Protein AF-A0A7R9ZWI0-F1 (afdb_monomer)

Organism: NCBI:txid73915

InterPro domains:
  IPR006145 Pseudouridine synthase, RsuA/RluA-like [PF00849] (8-31)
  IPR020103 Pseudouridine synthase, catalytic domain superfamily [SSF55120] (8-67)
  IPR050188 RluA Pseudouridine Synthase [PTHR21600] (11-89)

Sequence (108 aa):
HCRGPQGRPYSLVEVRILTGRRHQIRAHMAALGHPLVHDSAYGGKRRWWCPRIFLHCSRLCFPGIAREKGEIGRGADVRCGLPKDLTAAIRSLTPAGTDDGPSRKIAR

Secondary structure (DSSP, 8-state):
-EE-TTS-EE----B--SS--TTHHHHHHHHTT-PPTT-GGGTPPPBTTB-S-S----EEEES--EETTTEEPPPEEEE-PPPHHHHHHHHTSEEP-SSS------B-

Solvent-accessible surface area (backbone atoms only — not comparable to full-atom values): 6734 Å² total; per-residue (Å²): 89,30,25,38,89,83,73,46,82,48,73,77,69,57,76,54,76,94,67,87,58,88,61,46,69,51,55,53,30,28,75,72,75,55,36,42,48,33,29,66,94,47,75,9,59,76,43,93,68,38,94,51,55,70,74,78,82,45,65,52,73,45,81,54,50,61,44,97,84,88,42,75,31,86,42,52,76,50,75,44,79,80,52,71,68,61,46,52,28,53,70,57,36,45,71,53,75,84,86,64,70,89,66,72,56,66,50,112

pLDDT: mean 83.46, std 18.04, range [34.56, 96.81]

Structure (mmCIF, N/CA/C/O backbone):
data_AF-A0A7R9ZWI0-F1
#
_entry.id   AF-A0A7R9ZWI0-F1
#
loop_
_atom_site.group_PDB
_atom_site.id
_atom_site.type_symbol
_atom_site.label_atom_id
_atom_site.label_alt_id
_atom_site.label_comp_id
_atom_site.label_asym_id
_atom_site.label_entity_id
_atom_site.label_seq_id
_atom_site.pdbx_PDB_ins_code
_atom_site.Cartn_x
_atom_site.Cartn_y
_atom_site.Cartn_z
_atom_site.occupancy
_atom_site.B_iso_or_equiv
_atom_site.auth_seq_id
_atom_site.auth_comp_id
_atom_site.auth_asym_id
_atom_site.auth_atom_id
_atom_site.pdbx_PDB_model_num
ATOM 1 N N . HIS A 1 1 ? -0.060 -9.364 10.915 1.00 82.75 1 HIS A N 1
ATOM 2 C CA . HIS A 1 1 ? -1.404 -8.757 11.025 1.00 82.75 1 HIS A CA 1
ATOM 3 C C . HIS A 1 1 ? -1.399 -7.698 12.123 1.00 82.75 1 HIS A C 1
ATOM 5 O O . HIS A 1 1 ? -0.658 -7.841 13.087 1.00 82.75 1 HIS A O 1
ATOM 11 N N . CYS A 1 2 ? -2.175 -6.626 11.977 1.00 88.00 2 CYS A N 1
ATOM 12 C CA . CYS A 1 2 ? -2.237 -5.509 12.925 1.00 88.00 2 CYS A CA 1
ATOM 13 C C . CYS A 1 2 ? -3.699 -5.161 13.224 1.00 88.00 2 CYS A C 1
ATOM 15 O O . CYS A 1 2 ? -4.567 -5.362 12.377 1.00 88.00 2 CYS A O 1
ATOM 17 N N . ARG A 1 3 ? -3.988 -4.603 14.397 1.00 90.62 3 ARG A N 1
ATOM 18 C CA . ARG A 1 3 ? -5.289 -4.019 14.735 1.00 90.62 3 ARG A CA 1
ATOM 19 C C . ARG A 1 3 ? -5.157 -2.506 14.826 1.00 90.62 3 A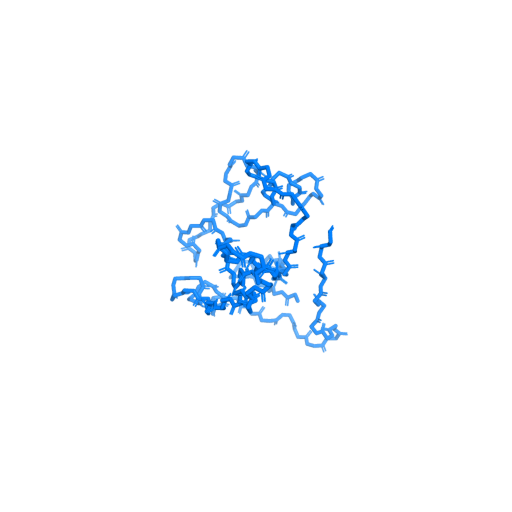RG A C 1
ATOM 21 O O . ARG A 1 3 ? -4.210 -1.998 15.413 1.00 90.62 3 ARG A O 1
ATOM 28 N N . GLY A 1 4 ? -6.091 -1.782 14.217 1.00 88.69 4 GLY A N 1
ATOM 29 C CA . GLY A 1 4 ? -6.129 -0.324 14.332 1.00 88.69 4 GLY A CA 1
ATOM 30 C C . GLY A 1 4 ? -6.850 0.159 15.592 1.00 88.69 4 GLY A C 1
ATOM 31 O O . GLY A 1 4 ? -7.499 -0.645 16.260 1.00 88.69 4 GLY A O 1
ATOM 32 N N . PRO A 1 5 ? -6.857 1.482 15.850 1.00 86.06 5 PRO A N 1
ATOM 33 C CA . PRO A 1 5 ? -7.465 2.092 17.043 1.00 86.06 5 PRO A CA 1
ATOM 34 C C . PRO A 1 5 ? -8.951 1.765 17.273 1.00 86.06 5 PRO A C 1
ATOM 36 O O . PRO A 1 5 ? -9.476 1.952 18.357 1.00 86.06 5 PRO A O 1
ATOM 39 N N . GLN A 1 6 ? -9.647 1.287 16.240 1.00 84.31 6 GLN A N 1
ATOM 40 C CA . GLN A 1 6 ? -11.065 0.906 16.277 1.00 84.31 6 GLN A CA 1
ATOM 41 C C . GLN A 1 6 ? -11.261 -0.623 16.341 1.00 84.31 6 GLN A C 1
ATOM 43 O O . GLN A 1 6 ? -12.293 -1.125 15.906 1.00 84.31 6 GLN A O 1
ATOM 48 N N . GLY A 1 7 ? -10.231 -1.390 16.714 1.00 85.38 7 GLY A N 1
ATOM 49 C CA . GLY A 1 7 ? -10.252 -2.861 16.764 1.00 85.38 7 GLY A CA 1
ATOM 50 C C . GLY A 1 7 ? -10.269 -3.575 15.403 1.00 85.38 7 GLY A C 1
ATOM 51 O O . GLY A 1 7 ? -10.205 -4.805 15.346 1.00 85.38 7 GLY A O 1
ATOM 52 N N . ARG A 1 8 ? -10.327 -2.827 14.291 1.00 87.75 8 ARG A N 1
ATOM 53 C CA . ARG A 1 8 ? -10.384 -3.381 12.927 1.00 87.75 8 ARG A CA 1
ATOM 54 C C . ARG A 1 8 ? -9.050 -4.021 12.516 1.00 87.75 8 ARG A C 1
ATOM 56 O O . ARG A 1 8 ? -8.011 -3.406 12.768 1.00 87.75 8 ARG A O 1
ATOM 63 N N . PRO A 1 9 ? -9.067 -5.192 11.853 1.00 91.56 9 PRO A N 1
ATOM 64 C CA . PRO A 1 9 ? -7.856 -5.844 11.372 1.00 91.56 9 PRO A CA 1
ATOM 65 C C . PRO A 1 9 ? -7.298 -5.156 10.119 1.00 91.56 9 PRO A C 1
ATOM 67 O O . PRO A 1 9 ? -8.046 -4.693 9.257 1.00 91.56 9 PRO A O 1
ATOM 70 N N . TYR A 1 10 ? -5.973 -5.132 10.018 1.00 93.62 10 TYR A N 1
ATOM 71 C CA . TYR A 1 10 ? -5.191 -4.654 8.883 1.00 93.62 10 TYR A CA 1
ATOM 72 C C . TYR A 1 10 ? -4.011 -5.595 8.627 1.00 93.62 10 TYR A C 1
ATOM 74 O O . TYR A 1 10 ? -3.532 -6.294 9.525 1.00 93.62 10 TYR A O 1
ATOM 82 N N . SER A 1 11 ? -3.506 -5.574 7.399 1.00 93.44 11 SER A N 1
ATOM 83 C CA . SER A 1 11 ? -2.316 -6.322 6.999 1.00 93.44 11 SER A CA 1
ATOM 84 C C . SER A 1 11 ? -1.319 -5.369 6.358 1.00 93.44 11 SER A C 1
ATOM 86 O O . SER A 1 11 ? -1.671 -4.633 5.440 1.00 93.44 11 SER A O 1
ATOM 88 N N . LEU A 1 12 ? -0.076 -5.396 6.836 1.00 93.44 12 LEU A N 1
ATOM 89 C CA . LEU A 1 12 ? 1.048 -4.791 6.135 1.00 93.44 12 LEU A CA 1
ATOM 90 C C . LEU A 1 12 ? 1.574 -5.821 5.135 1.00 93.44 12 LEU A C 1
ATOM 92 O O . LEU A 1 12 ? 1.895 -6.942 5.530 1.00 93.44 12 LEU A O 1
ATOM 96 N N . VAL A 1 13 ? 1.628 -5.456 3.858 1.00 93.31 13 VAL A N 1
ATOM 97 C CA . VAL A 1 13 ? 2.037 -6.357 2.775 1.00 93.31 13 VAL A CA 1
ATOM 98 C C . VAL A 1 13 ? 3.158 -5.737 1.955 1.00 93.31 13 VAL A C 1
ATOM 100 O O . VAL A 1 13 ? 3.215 -4.522 1.773 1.00 93.31 13 VAL A O 1
ATOM 103 N N . GLU A 1 14 ? 4.040 -6.592 1.451 1.00 94.44 14 GLU A N 1
ATOM 104 C CA . GLU A 1 14 ? 5.045 -6.230 0.459 1.00 94.44 14 GLU A CA 1
ATOM 105 C C . GLU A 1 14 ? 4.557 -6.731 -0.900 1.00 94.44 14 GLU A C 1
ATOM 107 O O . GLU A 1 14 ? 4.238 -7.911 -1.055 1.00 94.44 14 GLU A O 1
ATOM 112 N N . VAL A 1 15 ? 4.466 -5.824 -1.872 1.00 94.06 15 VAL A N 1
ATOM 113 C CA . VAL A 1 15 ? 3.951 -6.124 -3.211 1.00 94.06 15 VAL A CA 1
ATOM 114 C C . VAL A 1 15 ? 5.075 -5.951 -4.215 1.00 94.06 15 VAL A C 1
ATOM 116 O O . VAL A 1 15 ? 5.720 -4.902 -4.253 1.00 94.06 15 VAL A O 1
ATOM 119 N N . ARG A 1 16 ? 5.284 -6.965 -5.057 1.00 93.44 16 ARG A N 1
ATOM 120 C CA . ARG A 1 16 ? 6.181 -6.876 -6.209 1.00 93.44 16 ARG A CA 1
ATOM 121 C C . ARG A 1 16 ? 5.336 -6.861 -7.470 1.00 93.44 16 ARG A C 1
ATOM 123 O O . ARG A 1 16 ? 4.561 -7.774 -7.697 1.00 93.44 16 ARG A O 1
ATOM 130 N N . ILE A 1 17 ? 5.507 -5.837 -8.297 1.00 91.06 17 ILE A N 1
ATOM 131 C CA . ILE A 1 17 ? 4.808 -5.741 -9.578 1.00 91.06 17 ILE A CA 1
ATOM 132 C C . ILE A 1 17 ? 5.662 -6.323 -10.707 1.00 91.06 17 ILE A C 1
ATOM 134 O O . ILE A 1 17 ? 6.873 -6.111 -10.749 1.00 91.06 17 ILE A O 1
ATOM 138 N N . LEU A 1 18 ? 5.019 -7.043 -11.627 1.00 89.06 18 LEU A N 1
ATOM 139 C CA . LEU A 1 18 ? 5.627 -7.488 -12.889 1.00 89.06 18 LEU A CA 1
ATOM 140 C C . LEU A 1 18 ? 5.470 -6.444 -14.003 1.00 89.06 18 LEU A C 1
ATOM 142 O O . LEU A 1 18 ? 6.298 -6.359 -14.902 1.00 89.06 18 LEU A O 1
ATOM 146 N N . THR A 1 19 ? 4.413 -5.633 -13.932 1.00 90.75 19 THR A N 1
ATOM 147 C CA . THR A 1 19 ? 4.080 -4.589 -14.910 1.00 90.75 19 THR A CA 1
ATOM 148 C C . THR A 1 19 ? 3.788 -3.266 -14.204 1.00 90.75 19 THR A C 1
ATOM 150 O O . THR A 1 19 ? 3.435 -3.257 -13.030 1.00 90.75 19 THR A O 1
ATOM 153 N N . GLY A 1 20 ? 3.897 -2.144 -14.919 1.00 90.06 20 GLY A N 1
ATOM 154 C CA . GLY A 1 20 ? 3.696 -0.794 -14.373 1.00 90.06 20 GLY A CA 1
ATOM 155 C C . GLY A 1 20 ? 2.376 -0.125 -14.768 1.00 90.06 20 GLY A C 1
ATOM 156 O O . GLY A 1 20 ? 2.384 1.053 -15.115 1.00 90.06 20 GLY A O 1
ATOM 157 N N . ARG A 1 21 ? 1.238 -0.839 -14.781 1.00 94.62 21 ARG A N 1
ATOM 158 C CA . ARG A 1 21 ? -0.042 -0.228 -15.191 1.00 94.62 21 ARG A CA 1
ATOM 159 C C . ARG A 1 21 ? -0.502 0.827 -14.177 1.00 94.62 21 ARG A C 1
ATOM 161 O O . ARG A 1 21 ? -0.272 0.712 -12.969 1.00 94.62 21 ARG A O 1
ATOM 168 N N . ARG A 1 22 ? -1.209 1.855 -14.660 1.00 95.62 22 ARG A N 1
ATOM 169 C CA . ARG A 1 22 ? -1.751 2.927 -13.812 1.00 95.62 22 ARG A CA 1
ATOM 170 C C . ARG A 1 22 ? -2.618 2.334 -12.697 1.00 95.62 22 ARG A C 1
ATOM 172 O O . ARG A 1 22 ? -3.552 1.590 -12.970 1.00 95.62 22 ARG A O 1
ATOM 179 N N . HIS A 1 23 ? -2.308 2.690 -11.450 1.00 95.62 23 HIS A N 1
ATOM 180 C CA . HIS A 1 23 ? -3.021 2.236 -10.247 1.00 95.62 23 HIS A CA 1
ATOM 181 C C . HIS A 1 23 ? -3.055 0.710 -10.027 1.00 95.62 23 HIS A C 1
ATOM 183 O O . HIS A 1 23 ? -3.873 0.247 -9.237 1.00 95.62 23 HIS A O 1
ATOM 189 N N . GLN A 1 24 ? -2.168 -0.068 -10.658 1.00 96.06 24 GLN A N 1
ATOM 190 C CA . GLN A 1 24 ? -2.221 -1.536 -10.653 1.00 96.06 24 GLN A CA 1
ATOM 191 C C . GLN A 1 24 ? -2.378 -2.149 -9.253 1.00 96.06 24 GLN A C 1
ATOM 193 O O . GLN A 1 24 ? -3.303 -2.922 -9.023 1.00 96.06 24 GLN A O 1
ATOM 198 N N . ILE A 1 25 ? -1.536 -1.746 -8.295 1.00 96.12 25 ILE A N 1
ATOM 199 C CA . ILE A 1 25 ? -1.601 -2.250 -6.912 1.00 96.12 25 ILE A CA 1
ATOM 200 C C . ILE A 1 25 ? -2.957 -1.918 -6.274 1.00 96.12 25 ILE A C 1
ATOM 202 O O . ILE A 1 25 ? -3.577 -2.774 -5.654 1.00 96.12 25 ILE A O 1
ATOM 206 N N . ARG A 1 26 ? -3.447 -0.688 -6.455 1.00 96.50 26 ARG A N 1
ATOM 207 C CA . ARG A 1 26 ? -4.703 -0.206 -5.858 1.00 96.50 26 ARG A CA 1
ATOM 208 C C . ARG A 1 26 ? -5.903 -1.007 -6.366 1.00 96.50 26 ARG A C 1
ATOM 210 O O . ARG A 1 26 ? -6.694 -1.500 -5.567 1.00 96.50 26 ARG A O 1
ATOM 217 N N . ALA A 1 27 ? -5.982 -1.187 -7.685 1.00 96.38 27 ALA A N 1
ATOM 218 C CA . ALA A 1 27 ? -7.049 -1.940 -8.333 1.00 96.38 27 ALA A CA 1
ATOM 219 C C . ALA A 1 27 ? -7.022 -3.427 -7.947 1.00 96.38 27 ALA A C 1
ATOM 221 O O . ALA A 1 27 ? -8.057 -3.982 -7.592 1.00 96.38 27 ALA A O 1
ATOM 222 N N . HIS A 1 28 ? -5.842 -4.059 -7.958 1.00 95.88 28 HIS A N 1
ATOM 223 C CA . HIS A 1 28 ? -5.702 -5.475 -7.601 1.00 95.88 28 HIS A CA 1
ATOM 224 C C . HIS A 1 28 ? -6.093 -5.731 -6.144 1.00 95.88 28 HIS A C 1
ATOM 226 O O . HIS A 1 28 ? -6.866 -6.640 -5.860 1.00 95.88 28 HIS A O 1
ATOM 232 N N . MET A 1 29 ? -5.605 -4.905 -5.218 1.00 96.81 29 MET A N 1
ATOM 233 C CA . MET A 1 29 ? -5.906 -5.057 -3.794 1.00 96.81 29 MET A CA 1
ATOM 234 C C . MET A 1 29 ? -7.404 -4.887 -3.507 1.00 96.81 29 MET A C 1
ATOM 236 O O . MET A 1 29 ? -7.967 -5.640 -2.716 1.00 96.81 29 MET A O 1
ATOM 240 N N . ALA A 1 30 ? -8.077 -3.959 -4.191 1.00 95.94 30 ALA A N 1
ATOM 241 C CA . ALA A 1 30 ? -9.523 -3.801 -4.080 1.00 95.94 30 ALA A CA 1
ATOM 242 C C . ALA A 1 30 ? -10.312 -4.965 -4.696 1.00 95.94 30 ALA A C 1
ATOM 244 O O . ALA A 1 30 ? -11.259 -5.437 -4.072 1.00 95.94 30 ALA A O 1
ATOM 245 N N . ALA A 1 31 ? -9.896 -5.474 -5.861 1.00 95.88 31 ALA A N 1
ATOM 246 C CA . ALA A 1 31 ? -10.512 -6.645 -6.490 1.00 95.88 31 ALA A CA 1
ATOM 247 C C . ALA A 1 31 ? -10.401 -7.908 -5.615 1.00 95.88 31 ALA A C 1
ATOM 249 O O . ALA A 1 31 ? -11.313 -8.727 -5.596 1.00 95.88 31 ALA A O 1
ATOM 250 N N . LEU A 1 32 ? -9.321 -8.029 -4.836 1.00 95.38 32 LEU A N 1
ATOM 251 C CA . LEU A 1 32 ? -9.125 -9.094 -3.846 1.00 95.38 32 LEU A CA 1
ATOM 252 C C . LEU A 1 32 ? -9.908 -8.878 -2.534 1.00 95.38 32 LEU A C 1
ATOM 254 O O . LEU A 1 32 ? -9.761 -9.664 -1.602 1.00 95.38 32 LEU A O 1
ATOM 258 N N . GLY A 1 33 ? -10.700 -7.808 -2.412 1.00 94.69 33 GLY A N 1
ATOM 259 C CA . GLY A 1 33 ? -11.451 -7.485 -1.192 1.00 94.69 33 GLY A CA 1
ATOM 260 C C . GLY A 1 33 ? -10.612 -6.856 -0.071 1.00 94.69 33 GLY A C 1
ATOM 261 O O . GLY A 1 33 ? -11.088 -6.689 1.054 1.00 94.69 33 GLY A O 1
ATOM 262 N N . HIS A 1 34 ? -9.371 -6.465 -0.361 1.00 95.31 34 HIS A N 1
ATOM 263 C CA . HIS A 1 34 ? -8.432 -5.874 0.593 1.00 95.31 34 HIS A CA 1
ATOM 264 C C . HIS A 1 34 ? -7.937 -4.494 0.128 1.00 95.31 34 HIS A C 1
ATOM 266 O O . HIS A 1 34 ? -6.734 -4.311 -0.066 1.00 95.31 34 HIS A O 1
ATOM 272 N N . PRO A 1 35 ? -8.827 -3.501 -0.059 1.00 96.50 35 PRO A N 1
ATOM 273 C CA . PRO A 1 35 ? -8.438 -2.193 -0.572 1.00 96.50 35 PRO A CA 1
ATOM 274 C C . PRO A 1 35 ? -7.452 -1.478 0.359 1.00 96.50 35 PRO A C 1
ATOM 276 O O . PRO A 1 35 ? -7.461 -1.663 1.580 1.00 96.50 35 PRO A O 1
ATOM 279 N N . LEU A 1 36 ? -6.614 -0.617 -0.223 1.00 96.31 36 LEU A N 1
ATOM 280 C CA . LEU A 1 36 ? -5.617 0.136 0.537 1.00 96.31 36 LEU A CA 1
ATOM 281 C C . LEU A 1 36 ? -6.274 1.118 1.515 1.00 96.31 36 LEU A C 1
ATOM 283 O O . LEU A 1 36 ? -7.333 1.695 1.259 1.00 96.31 36 LEU A O 1
ATOM 287 N N . VAL A 1 37 ? -5.613 1.355 2.649 1.00 95.69 37 VAL A N 1
ATOM 288 C CA . VAL A 1 37 ? -6.070 2.355 3.621 1.00 95.69 37 VAL A CA 1
ATOM 289 C C . VAL A 1 37 ? -6.036 3.741 2.977 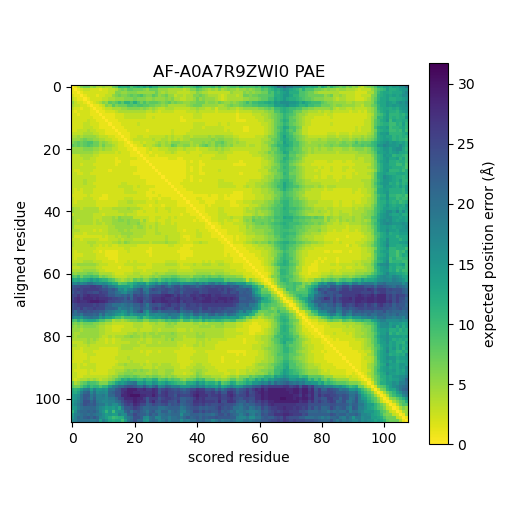1.00 95.69 37 VAL A C 1
ATOM 291 O O . VAL A 1 37 ? -5.061 4.090 2.313 1.00 95.69 37 VAL A O 1
ATOM 294 N N . HIS A 1 38 ? -7.090 4.531 3.206 1.00 94.56 38 HIS A N 1
ATOM 295 C CA . HIS A 1 38 ? -7.257 5.884 2.666 1.00 94.56 38 HIS A CA 1
ATOM 296 C C . HIS A 1 38 ? -7.388 5.969 1.132 1.00 94.56 38 HIS A C 1
ATOM 298 O O . HIS A 1 38 ? -7.212 7.043 0.562 1.00 94.56 38 HIS A O 1
ATOM 304 N N . ASP A 1 39 ? -7.732 4.871 0.458 1.00 96.06 39 ASP A N 1
ATOM 305 C CA . ASP A 1 39 ? -7.943 4.848 -0.992 1.00 96.06 39 ASP A CA 1
ATOM 306 C C . ASP A 1 39 ? -9.431 4.893 -1.382 1.00 96.06 39 ASP A C 1
ATOM 308 O O . ASP A 1 39 ? -10.027 3.879 -1.741 1.00 96.06 39 ASP A O 1
ATOM 312 N N . SER A 1 40 ? -10.044 6.077 -1.325 1.00 93.94 40 SER A N 1
ATOM 313 C CA . SER A 1 40 ? -11.485 6.244 -1.580 1.00 93.94 40 SER A CA 1
ATOM 314 C C . SER A 1 40 ? -11.931 5.797 -2.975 1.00 93.94 40 SER A C 1
ATOM 316 O O . SER A 1 40 ? -13.041 5.293 -3.118 1.00 93.94 40 SER A O 1
ATOM 318 N N . ALA A 1 41 ? -11.072 5.936 -3.990 1.00 94.19 41 ALA A N 1
ATOM 319 C CA . ALA A 1 41 ? -11.390 5.564 -5.370 1.00 94.19 41 ALA A CA 1
ATOM 320 C C . ALA A 1 41 ? -11.560 4.048 -5.561 1.00 94.19 41 ALA A C 1
ATOM 322 O O . ALA A 1 41 ? -12.231 3.622 -6.495 1.00 94.19 41 ALA A O 1
ATOM 323 N N . TYR A 1 42 ? -10.966 3.242 -4.678 1.00 94.12 42 TYR A N 1
ATOM 324 C CA . TYR A 1 42 ? -11.000 1.782 -4.743 1.00 94.12 42 TYR A CA 1
ATOM 325 C C . TYR A 1 42 ? -11.628 1.153 -3.485 1.00 94.12 42 TYR A C 1
ATOM 327 O O . TYR A 1 42 ? -11.307 0.028 -3.120 1.00 94.12 42 TYR A O 1
ATOM 335 N N . GLY A 1 43 ? -12.518 1.872 -2.787 1.00 91.19 43 GLY A N 1
ATOM 336 C CA . GLY A 1 43 ? -13.259 1.345 -1.626 1.00 91.19 43 GLY A CA 1
ATOM 337 C C . GLY A 1 43 ? -12.486 1.347 -0.298 1.00 91.19 43 GLY A C 1
ATOM 338 O O . GLY A 1 43 ? -12.976 0.866 0.728 1.00 91.19 43 GLY A O 1
ATOM 339 N N . GLY A 1 44 ? -11.287 1.921 -0.283 1.00 92.12 44 GLY A N 1
ATOM 340 C CA . GLY A 1 44 ? -10.475 2.141 0.903 1.00 92.12 44 GLY A CA 1
ATOM 341 C C . GLY A 1 44 ? -11.065 3.215 1.815 1.00 92.12 44 GLY A C 1
ATOM 342 O O . GLY A 1 44 ? -11.321 4.350 1.411 1.00 92.12 44 GLY A O 1
ATOM 343 N N . LYS A 1 45 ? -11.250 2.883 3.096 1.00 91.38 45 LYS A N 1
ATOM 344 C CA . LYS A 1 45 ? -11.792 3.831 4.079 1.00 91.38 45 LYS A CA 1
ATOM 345 C C . LYS A 1 45 ? -10.721 4.826 4.518 1.00 91.38 45 LYS A C 1
ATOM 347 O O . LYS A 1 45 ? -9.609 4.427 4.877 1.00 91.38 45 LYS A O 1
ATOM 352 N N . ARG A 1 46 ? -11.080 6.112 4.552 1.00 92.50 46 ARG A N 1
ATOM 353 C CA . ARG A 1 46 ? -10.267 7.163 5.182 1.00 92.50 46 ARG A CA 1
ATOM 354 C C . ARG A 1 46 ? -10.130 6.877 6.674 1.00 92.50 46 ARG A C 1
ATOM 356 O O . ARG A 1 46 ? -11.082 6.433 7.319 1.00 92.50 46 ARG A O 1
ATOM 363 N N . ARG A 1 47 ? -8.940 7.114 7.219 1.00 92.62 47 ARG A N 1
ATOM 364 C CA . ARG A 1 47 ? -8.618 6.895 8.633 1.00 92.62 47 ARG A CA 1
ATOM 365 C C . ARG A 1 47 ? -7.885 8.110 9.164 1.00 92.62 47 ARG A C 1
ATOM 367 O O . ARG A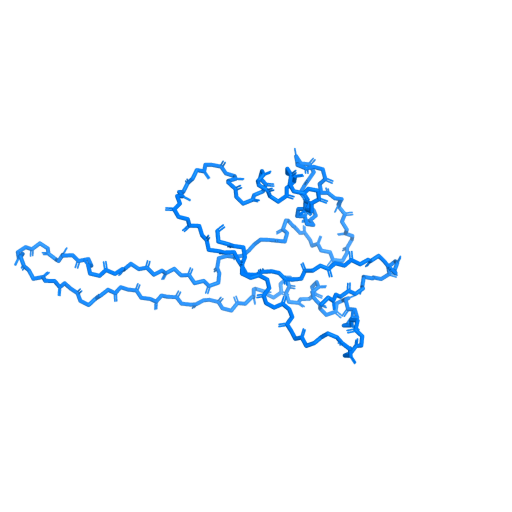 1 47 ? -6.923 8.535 8.547 1.00 92.62 47 ARG A O 1
ATOM 374 N N . TRP A 1 48 ? -8.317 8.636 10.304 1.00 92.75 48 TRP A N 1
ATOM 375 C CA . TRP A 1 48 ? -7.716 9.834 10.898 1.00 92.75 48 TRP A CA 1
ATOM 376 C C . TRP A 1 48 ? -6.237 9.634 11.279 1.00 92.75 48 TRP A C 1
ATOM 378 O O . TRP A 1 48 ? -5.460 10.574 11.211 1.00 92.75 48 TRP A O 1
ATOM 388 N N . TRP A 1 49 ? -5.833 8.402 11.609 1.00 92.62 49 TRP A N 1
ATOM 389 C CA . TRP A 1 49 ? -4.452 8.037 11.957 1.00 92.62 49 TRP A CA 1
ATOM 390 C C . TRP A 1 49 ? -3.546 7.787 10.740 1.00 92.62 49 TRP A C 1
ATOM 392 O O . TRP A 1 49 ? -2.348 7.572 10.896 1.00 92.62 49 TRP A O 1
ATOM 402 N N . CYS A 1 50 ? -4.093 7.787 9.521 1.00 93.88 50 CYS A N 1
ATOM 403 C CA . CYS A 1 50 ? -3.326 7.596 8.294 1.00 93.88 50 CYS A CA 1
ATOM 404 C C . CYS A 1 50 ? -3.561 8.798 7.375 1.00 93.88 50 CYS A C 1
ATOM 406 O O . CYS A 1 50 ? -4.674 8.948 6.884 1.00 93.88 50 CYS A O 1
ATOM 408 N N . PRO A 1 51 ? -2.569 9.660 7.113 1.00 93.31 51 PRO A N 1
ATOM 409 C CA . PRO A 1 51 ? -2.816 10.946 6.453 1.00 93.31 51 PRO A CA 1
ATOM 410 C C . PRO A 1 51 ? -3.068 10.846 4.940 1.00 93.31 51 PRO A C 1
ATOM 412 O O . PRO A 1 51 ? -3.614 11.772 4.349 1.00 93.31 51 PRO A O 1
ATOM 415 N N . ARG A 1 52 ? -2.685 9.735 4.301 1.00 95.31 52 ARG A N 1
ATOM 416 C CA . ARG A 1 52 ? -2.787 9.521 2.849 1.00 95.31 52 ARG A CA 1
ATOM 417 C C . ARG A 1 52 ? -2.948 8.042 2.518 1.00 95.31 52 ARG A C 1
ATOM 419 O O . ARG A 1 52 ? -2.932 7.208 3.417 1.00 95.31 52 ARG A O 1
ATOM 426 N N . ILE A 1 53 ? -3.051 7.714 1.228 1.00 96.75 53 ILE A N 1
ATOM 427 C CA . 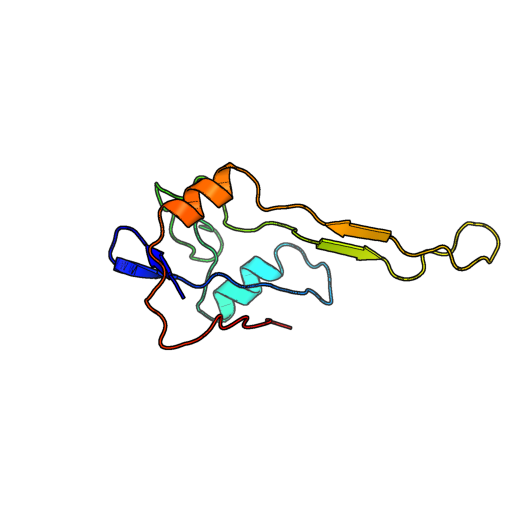ILE A 1 53 ? -3.037 6.322 0.757 1.00 96.75 53 ILE A CA 1
ATOM 428 C C . ILE A 1 53 ? -1.800 5.610 1.318 1.00 96.75 53 ILE A C 1
ATOM 430 O O . ILE A 1 53 ? -0.670 6.063 1.105 1.00 96.75 53 ILE A O 1
ATOM 434 N N . PHE A 1 54 ? -2.018 4.490 2.014 1.00 96.06 54 PHE A N 1
ATOM 435 C CA . PHE A 1 54 ? -0.941 3.673 2.572 1.00 96.06 54 PHE A CA 1
ATOM 436 C C . PHE A 1 54 ? -0.282 2.845 1.458 1.00 96.06 54 PHE A C 1
ATOM 438 O O . PHE A 1 54 ? -0.548 1.657 1.286 1.00 96.06 54 PHE A O 1
ATOM 445 N N . LEU A 1 55 ? 0.548 3.513 0.659 1.00 96.38 55 LEU A N 1
ATOM 446 C CA . LEU A 1 55 ? 1.358 2.929 -0.405 1.00 96.38 55 LEU A CA 1
ATOM 447 C C . LEU A 1 55 ? 2.712 3.646 -0.454 1.00 96.38 55 LEU A C 1
ATOM 449 O O . LEU A 1 55 ? 2.779 4.880 -0.445 1.00 96.38 55 LEU A O 1
ATOM 453 N N . HIS A 1 56 ? 3.791 2.866 -0.491 1.00 96.25 56 HIS A N 1
ATOM 454 C CA . HIS A 1 56 ? 5.166 3.362 -0.511 1.00 96.25 56 HIS A CA 1
ATOM 455 C C . HIS A 1 56 ? 6.043 2.456 -1.371 1.00 96.25 56 HIS A C 1
ATOM 457 O O . HIS A 1 56 ? 5.997 1.236 -1.228 1.00 96.25 56 HIS A O 1
ATOM 463 N N . CYS A 1 57 ? 6.853 3.054 -2.242 1.00 95.31 57 CYS A N 1
ATOM 464 C CA . CYS A 1 57 ? 7.864 2.328 -3.002 1.00 95.31 57 CYS A CA 1
ATOM 465 C C . CYS A 1 57 ? 9.115 2.171 -2.127 1.00 95.31 57 CYS A C 1
ATOM 467 O O . CYS A 1 57 ? 9.919 3.094 -2.011 1.00 95.31 57 CYS A O 1
ATOM 469 N N . SER A 1 58 ? 9.260 1.017 -1.473 1.00 94.75 58 SER A N 1
ATOM 470 C CA . SER A 1 58 ? 10.384 0.748 -0.565 1.00 94.75 58 SER A CA 1
ATOM 471 C C . SER A 1 58 ? 11.661 0.303 -1.280 1.00 94.75 58 SER A C 1
ATOM 473 O O . SER A 1 58 ? 12.751 0.418 -0.716 1.00 94.75 58 SER A O 1
ATOM 475 N N . ARG A 1 59 ? 11.548 -0.216 -2.507 1.00 94.50 59 ARG A N 1
ATOM 476 C CA . ARG A 1 59 ? 12.672 -0.705 -3.307 1.00 94.50 59 ARG A CA 1
ATOM 477 C C . ARG A 1 59 ? 12.396 -0.529 -4.794 1.00 94.50 59 ARG A C 1
ATOM 479 O O . ARG A 1 59 ? 11.326 -0.903 -5.269 1.00 94.50 59 ARG A O 1
ATOM 486 N N . LEU A 1 60 ? 13.391 -0.044 -5.524 1.00 92.12 60 LEU A N 1
ATOM 487 C CA . LEU A 1 60 ? 13.394 0.040 -6.978 1.00 92.12 60 LEU A CA 1
ATOM 488 C C . LEU A 1 60 ? 14.680 -0.602 -7.494 1.00 92.12 60 LEU A C 1
ATOM 490 O O . LEU A 1 60 ? 15.771 -0.175 -7.126 1.00 92.12 60 LEU A O 1
ATOM 494 N N . CYS A 1 61 ? 14.548 -1.640 -8.318 1.00 89.25 61 CYS A N 1
ATOM 495 C CA . CYS A 1 61 ? 15.684 -2.397 -8.831 1.00 89.25 61 CYS A CA 1
ATOM 496 C C . CYS A 1 61 ? 15.615 -2.527 -10.355 1.00 89.25 61 CYS A C 1
ATOM 498 O O . CYS A 1 61 ? 14.596 -2.958 -10.894 1.00 89.25 61 CYS A O 1
ATOM 500 N N . PHE A 1 62 ? 16.714 -2.181 -11.020 1.00 85.56 62 PHE A N 1
ATOM 501 C CA . PHE A 1 62 ? 16.935 -2.302 -12.454 1.00 85.56 62 PHE A CA 1
ATOM 502 C C . PHE A 1 62 ? 18.117 -3.248 -12.691 1.00 85.56 62 PHE A C 1
ATOM 504 O O . PHE A 1 62 ? 19.269 -2.828 -12.541 1.00 85.56 62 PHE A O 1
ATOM 511 N N . PRO A 1 63 ? 17.877 -4.525 -13.024 1.00 76.00 63 PRO A N 1
ATOM 512 C CA . PRO A 1 63 ? 18.959 -5.433 -13.378 1.00 76.00 63 PRO A CA 1
ATOM 513 C C . PRO A 1 63 ? 19.591 -5.007 -14.712 1.00 76.00 63 PRO A C 1
ATOM 515 O O . PRO A 1 63 ? 18.874 -4.760 -15.674 1.00 76.00 63 PRO A O 1
ATOM 518 N N . GLY A 1 64 ? 20.927 -4.934 -14.757 1.00 70.50 64 GLY A N 1
ATOM 519 C CA . GLY A 1 64 ? 21.706 -4.850 -16.000 1.00 70.5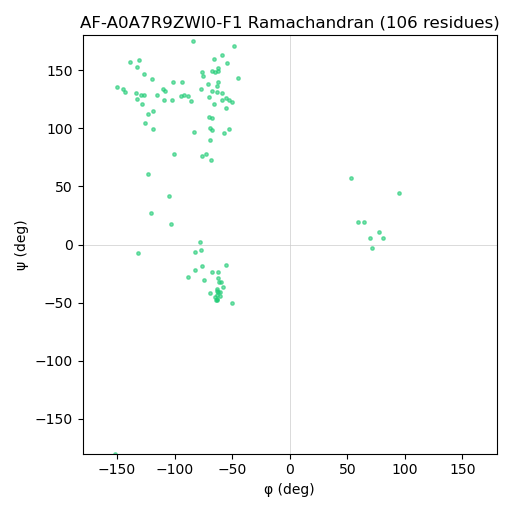0 64 GLY A CA 1
ATOM 520 C C . GLY A 1 64 ? 21.306 -3.730 -16.964 1.00 70.50 64 GLY A C 1
ATOM 521 O O . GLY A 1 64 ? 21.002 -4.008 -18.120 1.00 70.50 64 GLY A O 1
ATOM 522 N N . ILE A 1 65 ? 21.319 -2.468 -16.520 1.00 62.25 65 ILE A N 1
ATOM 523 C CA . ILE A 1 65 ? 21.190 -1.339 -17.452 1.00 62.25 65 ILE A CA 1
ATOM 524 C C . ILE A 1 65 ? 22.465 -1.308 -18.304 1.00 62.25 65 ILE A C 1
ATOM 526 O O . ILE A 1 65 ? 23.541 -0.995 -17.791 1.00 62.25 65 ILE A O 1
ATOM 530 N N . ALA A 1 66 ? 22.359 -1.662 -19.586 1.00 56.22 66 ALA A N 1
ATOM 531 C CA . ALA A 1 66 ? 23.448 -1.482 -20.538 1.00 56.22 66 ALA A CA 1
ATOM 532 C C . ALA A 1 66 ? 23.806 0.008 -20.592 1.00 56.22 66 ALA A C 1
ATOM 534 O O . ALA A 1 66 ? 22.931 0.849 -20.815 1.00 56.22 66 ALA A O 1
ATOM 535 N N . ARG A 1 67 ? 25.073 0.351 -20.352 1.00 56.72 67 ARG A N 1
ATOM 536 C CA . ARG A 1 67 ? 25.546 1.704 -20.664 1.00 56.72 67 ARG A CA 1
ATOM 537 C C . ARG A 1 67 ? 25.735 1.805 -22.176 1.00 56.72 67 ARG A C 1
ATOM 539 O O . ARG A 1 67 ? 26.024 0.800 -22.827 1.00 56.72 67 ARG A O 1
ATOM 546 N N . GLU A 1 68 ? 25.528 2.994 -22.746 1.00 57.75 68 GLU A N 1
ATOM 547 C CA . GLU A 1 68 ? 25.856 3.240 -24.156 1.00 57.75 68 GLU A CA 1
ATOM 548 C C . GLU A 1 68 ? 27.297 2.765 -24.407 1.00 57.75 68 GLU A C 1
ATOM 550 O O . GLU A 1 68 ? 28.211 3.218 -23.720 1.00 57.75 68 GLU A O 1
ATOM 555 N N . LYS A 1 69 ? 27.460 1.837 -25.369 1.00 56.69 69 LYS A N 1
ATOM 556 C CA . LYS A 1 69 ? 28.659 1.024 -25.698 1.00 56.69 69 LYS A CA 1
ATOM 557 C C . LYS A 1 69 ? 28.766 -0.386 -25.086 1.00 56.69 69 LYS A C 1
ATOM 559 O O . LYS A 1 69 ? 29.849 -0.810 -24.707 1.00 56.69 69 LYS A O 1
ATOM 564 N N . GLY A 1 70 ? 27.687 -1.171 -25.088 1.00 56.97 70 GLY A N 1
ATOM 565 C CA . GLY A 1 70 ? 27.793 -2.645 -25.069 1.00 56.97 70 GLY A CA 1
ATOM 566 C C . GLY A 1 70 ? 28.302 -3.285 -23.769 1.00 56.97 70 GLY A C 1
ATOM 567 O O . GLY A 1 70 ? 28.455 -4.502 -23.714 1.00 56.97 70 GLY A O 1
ATOM 568 N N . GLU A 1 71 ? 28.514 -2.501 -22.714 1.00 59.56 71 GLU A N 1
ATOM 569 C CA . GLU A 1 71 ? 28.846 -3.003 -21.385 1.00 59.56 71 GLU A CA 1
ATOM 570 C C . GLU A 1 71 ? 27.569 -3.191 -20.560 1.00 59.56 71 GLU A C 1
ATOM 572 O O . GLU A 1 71 ? 26.748 -2.275 -20.419 1.00 59.56 71 GLU A O 1
ATOM 577 N N . ILE A 1 72 ? 27.406 -4.380 -19.972 1.00 60.69 72 ILE A N 1
ATOM 578 C CA . ILE A 1 72 ? 26.364 -4.632 -18.974 1.00 60.69 72 ILE A CA 1
ATOM 579 C C . ILE A 1 72 ? 26.747 -3.834 -17.725 1.00 60.69 72 ILE A C 1
ATOM 581 O O . ILE A 1 72 ? 27.616 -4.238 -16.951 1.00 60.69 72 ILE A O 1
ATOM 585 N N . GLY A 1 73 ? 26.116 -2.677 -17.528 1.00 63.06 73 GLY A N 1
ATOM 586 C CA . GLY A 1 73 ? 26.324 -1.880 -16.328 1.00 63.06 73 GLY A CA 1
ATOM 587 C C . GLY A 1 73 ? 25.881 -2.647 -15.081 1.00 63.06 73 GLY A C 1
ATOM 588 O O . GLY A 1 73 ? 24.933 -3.440 -15.117 1.00 63.06 73 GLY A O 1
ATOM 589 N N . ARG A 1 74 ? 26.539 -2.388 -13.941 1.00 68.56 74 ARG A N 1
ATOM 590 C CA . ARG A 1 74 ? 26.011 -2.806 -12.633 1.00 68.56 74 ARG A CA 1
ATOM 591 C C . ARG A 1 74 ? 24.601 -2.229 -12.500 1.00 68.56 74 ARG A C 1
ATOM 593 O O . ARG A 1 74 ? 24.428 -1.013 -12.529 1.00 68.56 74 ARG A O 1
ATOM 600 N N . GLY A 1 75 ? 23.605 -3.106 -12.395 1.00 74.25 75 GLY A N 1
ATOM 601 C CA . GLY A 1 75 ? 22.220 -2.705 -12.171 1.00 74.25 75 GLY A CA 1
ATOM 602 C C . GLY A 1 75 ? 22.076 -1.805 -10.939 1.00 74.25 75 GLY A C 1
ATOM 603 O O . GLY A 1 75 ? 22.904 -1.845 -10.028 1.00 74.25 75 GLY A O 1
ATOM 604 N N . ALA A 1 76 ? 21.021 -0.996 -10.903 1.00 83.62 76 ALA A N 1
ATOM 605 C CA . ALA A 1 76 ? 20.723 -0.139 -9.759 1.00 83.62 76 ALA A CA 1
ATOM 606 C C . ALA A 1 76 ? 19.734 -0.846 -8.825 1.00 83.62 76 ALA A C 1
ATOM 608 O O . ALA A 1 76 ? 18.683 -1.277 -9.283 1.00 83.62 76 ALA A O 1
ATOM 609 N N . ASP A 1 77 ? 20.033 -0.944 -7.527 1.00 90.19 77 ASP A N 1
ATOM 610 C CA . ASP A 1 77 ? 19.091 -1.389 -6.488 1.00 90.19 77 ASP A CA 1
ATOM 611 C 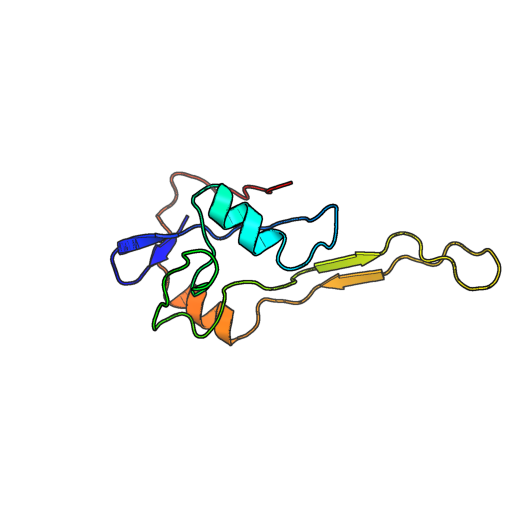C . ASP A 1 77 ? 19.027 -0.320 -5.399 1.00 90.19 77 ASP A C 1
ATOM 613 O O . ASP A 1 77 ? 19.956 -0.152 -4.609 1.00 90.19 77 ASP A O 1
ATOM 617 N N . VAL A 1 78 ? 17.936 0.439 -5.391 1.00 91.62 78 VAL A N 1
ATOM 618 C CA . VAL A 1 78 ? 17.713 1.555 -4.475 1.00 91.62 78 VAL A CA 1
ATOM 619 C C . VAL A 1 78 ? 16.654 1.156 -3.462 1.00 91.62 78 VAL A C 1
ATOM 621 O O . VAL A 1 78 ? 15.588 0.662 -3.829 1.00 91.62 78 VAL A O 1
ATOM 624 N N . ARG A 1 79 ? 16.922 1.402 -2.177 1.00 94.75 79 ARG A N 1
ATOM 625 C CA . ARG A 1 79 ? 15.975 1.171 -1.080 1.00 94.75 79 ARG A CA 1
ATOM 626 C C . ARG A 1 79 ? 15.675 2.469 -0.355 1.00 94.75 79 ARG A C 1
ATOM 628 O O . ARG A 1 79 ? 16.565 3.283 -0.133 1.00 94.75 79 ARG A O 1
ATOM 635 N N . CYS A 1 80 ? 14.425 2.629 0.051 1.00 94.38 80 CYS A N 1
ATOM 636 C CA . CYS A 1 80 ? 13.968 3.767 0.828 1.00 94.38 80 CYS A CA 1
ATOM 637 C C . CYS A 1 80 ? 13.120 3.269 1.998 1.00 94.38 80 CYS A C 1
ATOM 639 O O . CYS A 1 80 ? 12.137 2.545 1.810 1.00 94.38 80 CYS A O 1
ATOM 641 N N . GLY A 1 81 ? 13.505 3.664 3.211 1.00 93.88 81 GLY A N 1
ATOM 642 C CA . GLY A 1 81 ? 12.725 3.391 4.412 1.00 93.88 81 GLY A CA 1
ATOM 643 C C . GLY A 1 81 ? 11.321 3.989 4.328 1.00 93.88 81 GLY A C 1
ATOM 644 O O . GLY A 1 81 ? 11.034 4.854 3.499 1.00 93.88 81 GLY A O 1
ATOM 645 N N . LEU A 1 82 ? 10.428 3.514 5.192 1.00 93.88 82 LEU A N 1
ATOM 646 C CA . LEU A 1 82 ? 9.076 4.048 5.262 1.00 93.88 82 LEU A CA 1
ATOM 647 C C . LEU A 1 82 ? 9.128 5.529 5.695 1.00 93.88 82 LEU A C 1
ATOM 649 O O . LEU A 1 82 ? 9.809 5.849 6.673 1.00 93.88 82 LEU A O 1
ATOM 653 N N . PRO A 1 83 ? 8.429 6.445 5.005 1.00 95.06 83 PRO A N 1
ATOM 654 C CA . PRO A 1 83 ? 8.447 7.856 5.361 1.00 95.06 83 PRO A CA 1
ATOM 655 C C . PRO A 1 83 ? 7.799 8.091 6.734 1.00 95.06 83 PRO A C 1
ATOM 657 O O . PRO A 1 83 ? 7.062 7.248 7.262 1.00 95.06 83 PRO A O 1
ATOM 660 N N . LYS A 1 84 ? 8.126 9.233 7.354 1.00 95.00 84 LYS A N 1
ATOM 661 C CA . LYS A 1 84 ? 7.767 9.538 8.753 1.00 95.00 84 LYS A CA 1
ATOM 662 C C . LYS A 1 84 ? 6.255 9.500 8.999 1.00 95.00 84 LYS A C 1
ATOM 664 O O . LYS A 1 84 ? 5.820 9.027 10.044 1.00 95.00 84 LYS A O 1
ATOM 669 N N . ASP A 1 85 ? 5.470 9.947 8.027 1.00 94.31 85 ASP A N 1
ATOM 670 C CA . ASP A 1 85 ? 4.006 9.967 8.050 1.00 94.31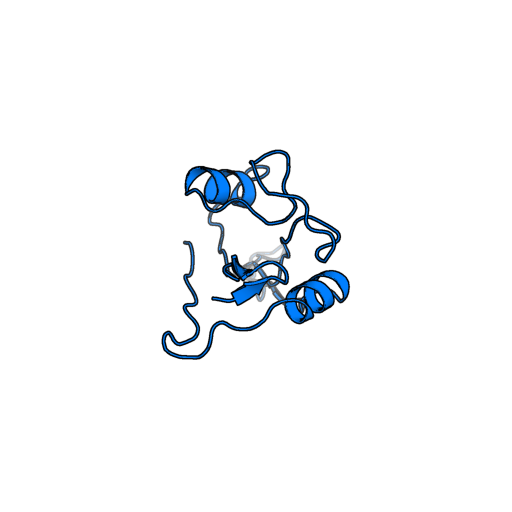 85 ASP A CA 1
ATOM 671 C C . ASP A 1 85 ? 3.395 8.556 8.117 1.00 94.31 85 ASP A C 1
ATOM 673 O O . ASP A 1 85 ? 2.553 8.271 8.969 1.00 94.31 85 ASP A O 1
ATOM 677 N N . LEU A 1 86 ? 3.860 7.636 7.271 1.00 94.19 86 LEU A N 1
ATOM 678 C CA . LEU A 1 86 ? 3.403 6.246 7.278 1.00 94.19 86 LEU A CA 1
ATOM 679 C C . LEU A 1 86 ? 3.976 5.466 8.466 1.00 94.19 86 LEU A C 1
ATOM 681 O O . LEU A 1 86 ? 3.306 4.584 9.000 1.00 94.19 86 LEU A O 1
ATOM 685 N N . THR A 1 87 ? 5.175 5.821 8.930 1.00 95.00 87 THR A N 1
ATOM 686 C CA . THR A 1 87 ? 5.747 5.274 10.169 1.00 95.00 87 THR A CA 1
ATOM 687 C C . THR A 1 87 ? 4.892 5.651 11.378 1.00 95.00 87 THR A C 1
ATOM 689 O O . THR A 1 87 ? 4.594 4.791 12.205 1.00 95.00 87 THR A O 1
ATOM 692 N N . ALA A 1 88 ? 4.441 6.906 11.467 1.00 94.06 88 ALA A N 1
ATOM 693 C CA . ALA A 1 88 ? 3.508 7.342 12.502 1.00 94.06 88 ALA A CA 1
ATOM 694 C C . ALA A 1 88 ? 2.176 6.576 12.422 1.00 94.06 88 ALA A C 1
ATOM 696 O O . ALA A 1 88 ? 1.681 6.116 13.448 1.00 94.06 88 ALA A O 1
ATOM 697 N N . ALA A 1 89 ? 1.657 6.342 11.212 1.00 93.38 89 ALA A N 1
ATOM 698 C CA . ALA A 1 89 ? 0.439 5.559 11.016 1.00 93.38 89 ALA A CA 1
ATOM 699 C C . ALA A 1 89 ? 0.581 4.101 11.496 1.00 93.38 89 ALA A C 1
ATOM 701 O O . ALA A 1 89 ? -0.333 3.589 12.137 1.00 93.38 89 ALA A O 1
ATOM 702 N N . ILE A 1 90 ? 1.720 3.439 11.241 1.00 92.62 90 ILE A N 1
ATOM 703 C CA . ILE A 1 90 ? 1.992 2.089 11.776 1.00 92.62 90 ILE A CA 1
ATOM 704 C C . ILE A 1 90 ? 2.055 2.109 13.303 1.00 92.62 90 ILE A C 1
ATOM 706 O O . ILE A 1 90 ? 1.530 1.198 13.934 1.00 92.62 90 ILE A O 1
ATOM 710 N N . ARG A 1 91 ? 2.666 3.134 13.909 1.00 92.50 91 ARG A N 1
ATOM 711 C CA . ARG A 1 91 ? 2.756 3.258 15.375 1.00 92.50 91 ARG A CA 1
ATOM 712 C C . ARG A 1 91 ? 1.389 3.390 16.048 1.00 92.50 91 ARG A C 1
ATOM 714 O O . ARG A 1 91 ? 1.262 3.049 17.216 1.00 92.50 91 ARG A O 1
ATOM 721 N N . SER A 1 92 ? 0.371 3.854 15.325 1.00 90.56 92 SER A N 1
ATOM 722 C CA . SER A 1 92 ? -1.018 3.862 15.798 1.00 90.56 92 SER A CA 1
ATOM 723 C C . SER A 1 92 ? -1.703 2.490 15.731 1.00 90.56 92 SER A C 1
ATOM 725 O O . SER A 1 92 ? -2.857 2.371 16.140 1.00 90.56 92 SER A O 1
ATOM 727 N N . 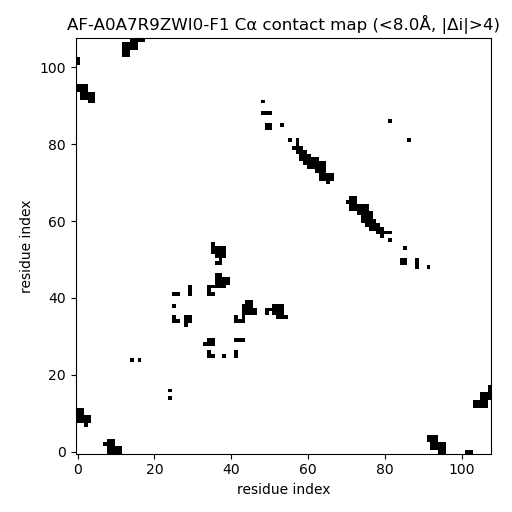LEU A 1 93 ? -1.043 1.464 15.183 1.00 91.31 93 LEU A N 1
ATOM 728 C CA . LEU A 1 93 ? -1.561 0.104 15.097 1.00 91.31 93 LEU A CA 1
ATOM 729 C C . LEU A 1 93 ? -0.941 -0.772 16.185 1.00 91.31 93 LEU A C 1
ATOM 731 O O . LEU A 1 93 ? 0.262 -0.740 16.431 1.00 91.31 93 LEU A O 1
ATOM 735 N N . THR A 1 94 ? -1.759 -1.633 16.776 1.00 90.25 94 THR A N 1
ATOM 736 C CA . THR A 1 94 ? -1.293 -2.679 17.681 1.00 90.25 94 THR A CA 1
ATOM 737 C C . THR A 1 94 ? -0.959 -3.919 16.852 1.00 90.25 94 THR A C 1
ATOM 739 O O . THR A 1 94 ? -1.798 -4.355 16.055 1.00 90.25 94 THR A O 1
ATOM 742 N N . PRO A 1 95 ? 0.234 -4.520 16.979 1.00 84.75 95 PRO A N 1
ATOM 743 C CA . PRO A 1 95 ? 0.479 -5.827 16.385 1.00 84.75 95 PRO A CA 1
ATOM 744 C C . PRO A 1 95 ? -0.534 -6.819 16.968 1.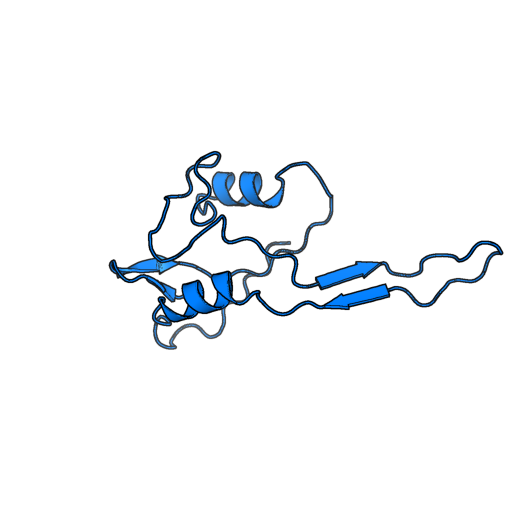00 84.75 95 PRO A C 1
ATOM 746 O O . PRO A 1 95 ? -0.747 -6.859 18.178 1.00 84.75 95 PRO A O 1
ATOM 749 N N . ALA A 1 96 ? -1.210 -7.586 16.110 1.00 75.00 96 ALA A N 1
ATOM 750 C CA . ALA A 1 96 ? -1.958 -8.728 16.615 1.00 75.00 96 ALA A CA 1
ATOM 751 C C . ALA A 1 96 ? -0.907 -9.697 17.171 1.00 75.00 96 ALA A C 1
ATOM 753 O O . ALA A 1 96 ? 0.026 -10.030 16.440 1.00 75.00 96 ALA A O 1
ATOM 754 N N . GLY A 1 97 ? -1.003 -10.026 18.464 1.00 56.88 97 GLY A N 1
ATOM 755 C CA . GLY A 1 97 ? -0.050 -10.885 19.164 1.00 56.88 97 GLY A CA 1
ATOM 756 C C . GLY A 1 97 ? 0.305 -12.129 18.353 1.00 56.88 97 GLY A C 1
ATOM 757 O O . GLY A 1 97 ? -0.517 -12.663 17.610 1.00 56.88 97 GLY A O 1
ATOM 758 N N . THR A 1 98 ? 1.567 -12.518 18.468 1.00 49.88 98 THR A N 1
ATOM 759 C CA . THR A 1 98 ? 2.197 -13.680 17.848 1.00 49.88 98 THR A CA 1
ATOM 760 C C . THR A 1 98 ? 1.419 -14.962 18.128 1.00 49.88 98 THR A C 1
ATOM 762 O O . THR A 1 98 ? 1.583 -15.553 19.186 1.00 49.88 98 THR A O 1
ATOM 765 N N . ASP A 1 99 ? 0.614 -15.388 17.161 1.00 45.78 99 ASP A N 1
ATOM 766 C CA . ASP A 1 99 ? 0.436 -16.815 16.846 1.00 45.78 99 ASP A CA 1
ATOM 767 C C . ASP A 1 99 ? 0.556 -17.099 15.340 1.00 45.78 99 ASP A C 1
ATOM 769 O O . ASP A 1 99 ? 0.694 -18.235 14.911 1.00 45.78 99 ASP A O 1
ATOM 773 N N . ASP A 1 100 ? 0.651 -16.045 14.529 1.00 45.34 100 ASP A N 1
ATOM 774 C CA . ASP A 1 100 ? 1.156 -16.127 13.171 1.00 45.34 100 ASP A CA 1
ATOM 775 C C . ASP A 1 100 ? 2.398 -15.245 13.105 1.00 45.34 100 ASP A C 1
ATOM 777 O O . ASP A 1 100 ? 2.313 -14.019 13.262 1.00 45.34 100 ASP A O 1
ATOM 781 N N . GLY A 1 101 ? 3.564 -15.860 12.871 1.00 40.44 101 GLY A N 1
ATOM 782 C CA . GLY A 1 101 ? 4.803 -15.158 12.524 1.00 40.44 101 GLY A CA 1
ATOM 783 C C . GLY A 1 101 ? 4.575 -14.138 11.399 1.00 40.44 101 GLY A C 1
ATOM 784 O O . GLY A 1 101 ? 3.490 -14.103 10.813 1.00 40.44 101 GLY A O 1
ATOM 785 N N . PRO A 1 102 ? 5.551 -13.269 11.068 1.00 37.72 102 PRO A N 1
ATOM 786 C CA . PRO A 1 102 ? 5.356 -12.227 10.067 1.00 37.72 102 PRO A CA 1
ATOM 787 C C . PRO A 1 102 ? 4.934 -12.878 8.750 1.00 37.72 102 PRO A C 1
ATOM 789 O O . PRO A 1 102 ? 5.763 -13.351 7.978 1.00 37.72 102 PRO A O 1
ATOM 792 N N . SER A 1 103 ? 3.622 -12.919 8.510 1.00 43.12 103 SER A N 1
ATOM 793 C CA . SER A 1 103 ? 3.016 -13.423 7.293 1.00 43.12 103 SER A CA 1
ATOM 794 C C . SER A 1 103 ? 3.309 -12.376 6.242 1.00 43.12 103 SER A C 1
ATOM 796 O O . SER A 1 103 ? 2.487 -11.517 5.920 1.00 43.12 103 SER A O 1
ATOM 798 N N . ARG A 1 104 ? 4.550 -12.410 5.761 1.00 38.84 104 ARG A N 1
ATOM 799 C CA . ARG A 1 104 ? 5.050 -11.707 4.598 1.00 38.84 104 ARG A CA 1
ATOM 800 C C . ARG A 1 104 ? 4.352 -12.368 3.416 1.00 38.84 104 ARG A C 1
ATOM 802 O O . ARG A 1 104 ? 4.925 -13.191 2.714 1.00 38.84 104 ARG A O 1
ATOM 809 N N . LYS A 1 105 ? 3.056 -12.086 3.261 1.00 39.88 105 LYS A N 1
ATOM 810 C CA . LYS A 1 105 ? 2.283 -12.498 2.095 1.00 39.88 105 LYS A CA 1
ATOM 811 C C . LYS A 1 105 ? 2.819 -11.665 0.942 1.00 39.88 105 LYS A C 1
ATOM 813 O O . LYS A 1 105 ? 2.406 -10.526 0.744 1.00 39.88 105 LYS A O 1
ATOM 818 N N . ILE A 1 106 ? 3.830 -12.208 0.270 1.00 34.56 106 ILE A N 1
ATOM 819 C CA . ILE A 1 106 ? 4.366 -11.668 -0.972 1.00 34.56 106 ILE A CA 1
ATOM 820 C C . ILE A 1 106 ? 3.252 -11.860 -1.996 1.00 34.56 106 ILE A C 1
ATOM 822 O O . ILE A 1 106 ? 3.062 -12.961 -2.509 1.00 34.56 106 ILE A O 1
ATOM 826 N N . ALA A 1 107 ? 2.481 -10.806 -2.250 1.00 37.94 107 ALA A N 1
ATOM 827 C CA . ALA A 1 107 ? 1.624 -10.773 -3.422 1.00 37.94 107 ALA A CA 1
ATOM 828 C C . ALA A 1 107 ? 2.556 -10.638 -4.637 1.00 37.94 107 ALA A C 1
ATOM 830 O O . ALA A 1 107 ? 3.256 -9.626 -4.772 1.00 37.94 107 ALA A O 1
ATOM 831 N N . ARG A 1 108 ? 2.646 -11.715 -5.424 1.00 35.50 108 ARG A N 1
ATOM 832 C CA . ARG A 1 108 ? 3.349 -11.768 -6.712 1.00 35.50 108 ARG A CA 1
ATOM 833 C C . ARG A 1 108 ? 2.425 -11.322 -7.837 1.00 35.50 108 ARG A C 1
ATOM 835 O O . ARG A 1 108 ? 1.214 -11.610 -7.731 1.00 35.50 108 ARG A O 1
#

Mean predicted aligned error: 8.24 Å

Foldseek 3Di:
DWAAPVRDDDADEDEDDPDDDVCVVQQVCLVVVRHWAQPVVSPHDDDPQQPHTLDDDQWDWDAQDDDPPGDRDHIDIDGDDDDPRNVSSVVNIGHPDDPDDRPNVHHD

Radius of gyration: 16.91 Å; Cα contacts (8 Å, |Δi|>4): 146; chains: 1; bounding box: 42×28×45 Å